Protein AF-A0A850HUB0-F1 (afdb_monomer_lite)

Structure (mmCIF, N/CA/C/O backbone):
data_AF-A0A850HUB0-F1
#
_entry.id   AF-A0A850HUB0-F1
#
loop_
_atom_site.group_PDB
_atom_site.id
_atom_site.type_symbol
_atom_site.label_atom_id
_atom_site.label_alt_id
_atom_site.label_comp_id
_atom_site.label_asym_id
_atom_site.label_entity_id
_atom_site.label_seq_id
_atom_site.pdbx_PDB_ins_code
_atom_site.Cartn_x
_atom_site.Cartn_y
_atom_site.Cartn_z
_atom_site.occupancy
_atom_site.B_iso_or_equiv
_atom_site.auth_seq_id
_atom_site.auth_comp_id
_atom_site.auth_asym_id
_atom_site.auth_atom_id
_atom_site.pdbx_PDB_model_num
ATOM 1 N N . MET A 1 1 ? -3.851 6.125 35.090 1.00 45.19 1 MET A N 1
ATOM 2 C CA . MET A 1 1 ? -4.353 5.506 33.844 1.00 45.19 1 MET A CA 1
ATOM 3 C C . MET A 1 1 ? -3.331 5.799 32.761 1.00 45.19 1 MET A C 1
ATOM 5 O O . MET A 1 1 ? -3.058 6.964 32.510 1.00 45.19 1 MET A O 1
ATOM 9 N N . VAL A 1 2 ? -2.667 4.761 32.254 1.00 40.25 2 VAL A N 1
ATOM 10 C CA . VAL A 1 2 ? -1.482 4.861 31.388 1.00 40.25 2 VAL A CA 1
ATOM 11 C C . VAL A 1 2 ? -1.938 5.150 29.955 1.00 40.25 2 VAL A C 1
ATOM 13 O O . VAL A 1 2 ? -2.644 4.338 29.365 1.00 40.25 2 VAL A O 1
ATOM 16 N N . THR A 1 3 ? -1.583 6.313 29.411 1.00 43.56 3 THR A N 1
ATOM 17 C CA . THR A 1 3 ? -1.735 6.636 27.983 1.00 43.56 3 THR A CA 1
ATOM 18 C C . THR A 1 3 ? -0.394 6.413 27.297 1.00 43.56 3 THR A C 1
ATOM 20 O O . THR A 1 3 ? 0.304 7.350 26.929 1.00 43.56 3 THR A O 1
ATOM 23 N N . ASP A 1 4 ? -0.015 5.145 27.149 1.00 34.62 4 ASP A N 1
ATOM 24 C CA . ASP A 1 4 ? 1.147 4.779 26.343 1.00 34.62 4 ASP A CA 1
ATOM 25 C C . ASP A 1 4 ? 0.730 4.779 24.869 1.00 34.62 4 ASP A C 1
ATOM 27 O O . ASP A 1 4 ? 0.173 3.816 24.334 1.00 34.62 4 ASP A O 1
ATOM 31 N N . ALA A 1 5 ? 0.942 5.919 24.213 1.00 41.00 5 ALA A N 1
ATOM 32 C CA . ALA A 1 5 ? 1.003 5.973 22.764 1.00 41.00 5 ALA A CA 1
ATOM 33 C C . ALA A 1 5 ? 2.147 5.046 22.312 1.00 41.00 5 ALA A C 1
ATOM 35 O O . ALA A 1 5 ? 3.263 5.196 22.815 1.00 41.00 5 ALA A O 1
ATOM 36 N N . PRO A 1 6 ? 1.929 4.097 21.379 1.00 43.38 6 PRO A N 1
ATOM 37 C CA . PRO A 1 6 ? 3.015 3.263 20.891 1.00 43.38 6 PRO A CA 1
ATOM 38 C C . PRO A 1 6 ? 4.025 4.157 20.170 1.00 43.38 6 PRO A C 1
ATOM 40 O O . PRO A 1 6 ? 3.799 4.634 19.058 1.00 43.38 6 PRO A O 1
ATOM 43 N N . THR A 1 7 ? 5.129 4.410 20.863 1.00 44.00 7 THR A N 1
ATOM 44 C CA . THR A 1 7 ? 6.233 5.240 20.409 1.00 44.00 7 THR A CA 1
ATOM 45 C C . THR A 1 7 ? 6.877 4.559 19.208 1.00 44.00 7 THR A C 1
ATOM 47 O O . THR A 1 7 ? 7.439 3.469 19.313 1.00 44.00 7 THR A O 1
ATOM 50 N N . SER A 1 8 ? 6.764 5.215 18.052 1.00 46.22 8 SER A N 1
ATOM 51 C CA . SER A 1 8 ? 7.554 4.959 16.853 1.00 46.22 8 SER A CA 1
ATOM 52 C C . SER A 1 8 ? 9.034 4.884 17.212 1.00 46.22 8 SER A C 1
ATOM 54 O O . SER A 1 8 ? 9.704 5.904 17.336 1.00 46.22 8 SER A O 1
ATOM 56 N N . ILE A 1 9 ? 9.569 3.672 17.312 1.00 46.62 9 ILE A N 1
ATOM 57 C CA . ILE A 1 9 ? 11.008 3.442 17.500 1.00 46.62 9 ILE A CA 1
ATOM 58 C C . ILE A 1 9 ? 11.833 3.780 16.242 1.00 46.62 9 ILE A C 1
ATOM 60 O O . ILE A 1 9 ? 13.057 3.705 16.252 1.00 46.62 9 ILE A O 1
ATOM 64 N N . THR A 1 10 ? 11.197 4.248 15.162 1.00 48.34 10 THR A N 1
ATOM 65 C CA . THR A 1 10 ? 11.853 4.977 14.065 1.00 48.34 10 THR A CA 1
ATOM 66 C C . THR A 1 10 ? 10.828 5.918 13.421 1.00 48.34 10 THR A C 1
ATOM 68 O O . THR A 1 10 ? 10.083 5.525 12.532 1.00 48.34 10 THR A O 1
ATOM 71 N N . GLY A 1 11 ? 10.716 7.153 13.915 1.00 51.81 11 GLY A N 1
ATOM 72 C CA . GLY A 1 11 ? 9.711 8.152 13.509 1.00 51.81 11 GLY A CA 1
ATOM 73 C C . GLY A 1 11 ? 9.864 8.742 12.099 1.00 51.81 11 GLY A C 1
ATOM 74 O O . GLY A 1 11 ? 9.713 9.949 11.936 1.00 51.81 11 GLY A O 1
ATOM 75 N N . LYS A 1 12 ? 10.175 7.930 11.082 1.00 57.81 12 LYS A N 1
ATOM 76 C CA . LYS A 1 12 ? 10.155 8.356 9.676 1.00 57.81 12 LYS A CA 1
ATOM 77 C C . LYS A 1 12 ? 8.911 7.788 8.984 1.00 57.81 12 LYS A C 1
ATOM 79 O O . LYS A 1 12 ? 8.765 6.566 8.972 1.00 57.81 12 LYS A O 1
ATOM 84 N N . PRO A 1 13 ? 8.027 8.631 8.417 1.00 62.00 13 PRO A N 1
ATOM 85 C CA . PRO A 1 13 ? 6.972 8.144 7.534 1.00 62.00 13 PRO A CA 1
ATOM 86 C C . PRO A 1 13 ? 7.632 7.425 6.354 1.00 62.00 13 PRO A C 1
ATOM 88 O O . PRO A 1 13 ? 8.565 7.963 5.751 1.00 62.00 13 PRO A O 1
ATOM 91 N N . MET A 1 14 ? 7.199 6.194 6.082 1.00 71.69 14 MET A N 1
ATOM 92 C CA . MET A 1 14 ? 7.763 5.366 5.018 1.00 71.69 14 MET A CA 1
ATOM 93 C C . MET A 1 14 ? 6.706 5.040 3.971 1.00 71.69 14 MET A C 1
ATOM 95 O O . MET A 1 14 ? 5.523 4.852 4.261 1.00 71.69 14 MET A O 1
ATOM 99 N N . THR A 1 15 ? 7.142 4.959 2.723 1.00 76.69 15 THR A N 1
ATOM 100 C CA . THR A 1 15 ? 6.289 4.536 1.616 1.00 76.69 15 THR A CA 1
ATOM 101 C C . THR A 1 15 ? 5.868 3.080 1.783 1.00 76.69 15 THR A C 1
ATOM 103 O O . THR A 1 15 ? 6.547 2.273 2.420 1.00 76.69 15 THR A O 1
ATOM 106 N N . LEU A 1 16 ? 4.754 2.700 1.151 1.00 74.56 16 LEU A N 1
ATOM 107 C CA . LEU A 1 16 ? 4.304 1.305 1.148 1.00 74.56 16 LEU A CA 1
ATOM 108 C C . LEU A 1 16 ? 5.377 0.358 0.567 1.00 74.56 16 LEU A C 1
ATOM 110 O O . LEU A 1 16 ? 5.474 -0.792 0.982 1.00 74.56 16 LEU A O 1
ATOM 114 N N . ALA A 1 17 ? 6.206 0.852 -0.360 1.00 75.19 17 ALA A N 1
ATOM 115 C CA . ALA A 1 17 ? 7.327 0.105 -0.925 1.00 75.19 17 ALA A CA 1
ATOM 116 C C . ALA A 1 17 ? 8.454 -0.136 0.096 1.00 75.19 17 ALA A C 1
ATOM 118 O O . ALA A 1 17 ? 8.949 -1.256 0.200 1.00 75.19 17 ALA A O 1
ATOM 119 N N . GLU A 1 18 ? 8.824 0.881 0.877 1.00 78.69 18 GLU A N 1
ATOM 120 C CA . GLU A 1 18 ? 9.821 0.757 1.952 1.00 78.69 18 GLU A CA 1
ATOM 121 C C . GLU A 1 18 ? 9.314 -0.140 3.085 1.00 78.69 18 GLU A C 1
ATOM 123 O O . GLU A 1 18 ? 10.052 -0.994 3.571 1.00 78.69 18 GLU A O 1
ATOM 128 N N . TYR A 1 19 ? 8.027 -0.032 3.436 1.00 82.06 19 TYR A N 1
ATOM 129 C CA . TYR A 1 19 ? 7.398 -0.946 4.389 1.00 82.06 19 TYR A CA 1
ATOM 130 C C . TYR A 1 19 ? 7.519 -2.403 3.931 1.00 82.06 19 TYR A C 1
ATOM 132 O O . TYR A 1 19 ? 7.782 -3.278 4.751 1.00 82.06 19 TYR A O 1
ATOM 140 N N . TYR A 1 20 ? 7.379 -2.680 2.631 1.00 82.56 20 TYR A N 1
ATOM 141 C CA . TYR A 1 20 ? 7.479 -4.048 2.113 1.00 82.56 20 TYR A CA 1
ATOM 142 C C . TYR A 1 20 ? 8.904 -4.585 2.169 1.00 82.56 20 TYR A C 1
ATOM 144 O O . TYR A 1 20 ? 9.077 -5.755 2.489 1.00 82.56 20 TYR A O 1
ATOM 152 N N . ALA A 1 21 ? 9.911 -3.745 1.928 1.00 80.50 21 ALA A N 1
ATOM 153 C CA . ALA A 1 21 ? 11.310 -4.151 2.050 1.00 80.50 21 ALA A CA 1
ATOM 154 C C . ALA A 1 21 ? 11.673 -4.581 3.484 1.00 80.50 21 ALA A C 1
ATOM 156 O O . ALA A 1 21 ? 12.494 -5.474 3.665 1.00 80.50 21 ALA A O 1
ATOM 157 N N . VAL A 1 22 ? 11.042 -3.974 4.497 1.00 83.19 22 VAL A N 1
ATOM 158 C CA . VAL A 1 22 ? 11.267 -4.308 5.914 1.00 83.19 22 VAL A CA 1
ATOM 159 C C . VAL A 1 22 ? 10.377 -5.460 6.382 1.00 83.19 22 VAL A C 1
ATOM 161 O O . VAL A 1 22 ? 10.833 -6.342 7.104 1.00 83.19 22 VAL A O 1
ATOM 164 N N . ALA A 1 23 ? 9.098 -5.455 6.005 1.00 80.69 23 ALA A N 1
ATOM 165 C CA . ALA A 1 23 ? 8.120 -6.432 6.482 1.00 80.69 23 ALA A CA 1
ATOM 166 C C . ALA A 1 23 ? 8.182 -7.772 5.733 1.00 80.69 23 ALA A C 1
ATOM 168 O O . ALA A 1 23 ? 7.795 -8.795 6.293 1.00 80.69 23 ALA A O 1
ATOM 169 N N . TYR A 1 24 ? 8.646 -7.763 4.481 1.00 84.44 24 TYR A N 1
ATOM 170 C CA . TYR A 1 24 ? 8.659 -8.919 3.586 1.00 84.44 24 TYR A CA 1
ATOM 171 C C . TYR A 1 24 ? 9.985 -9.024 2.806 1.00 84.44 24 TYR A C 1
ATOM 173 O O . TYR A 1 24 ? 9.962 -9.009 1.573 1.00 84.44 24 TYR A O 1
ATOM 181 N N . PRO A 1 25 ? 11.143 -9.131 3.486 1.00 82.81 25 PRO A N 1
ATOM 182 C CA . PRO A 1 25 ? 12.449 -9.117 2.820 1.00 82.81 25 PRO A CA 1
ATOM 183 C C . PRO A 1 25 ? 12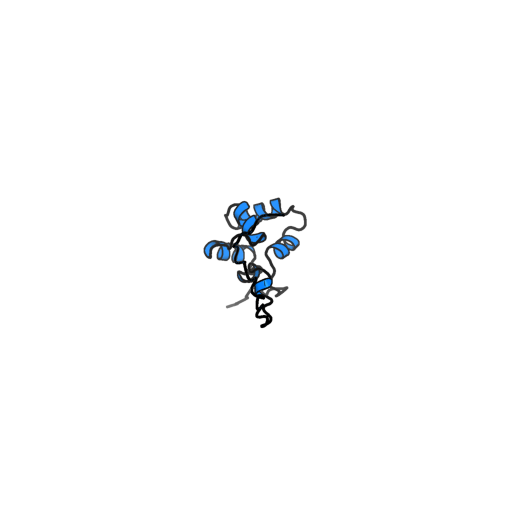.640 -10.297 1.852 1.00 82.81 25 PRO A C 1
ATOM 185 O O . PRO A 1 25 ? 13.216 -10.126 0.781 1.00 82.81 25 PRO A O 1
ATOM 188 N N . ASP A 1 26 ? 12.089 -11.467 2.189 1.00 88.25 26 ASP A N 1
ATOM 189 C CA . ASP A 1 26 ? 12.280 -12.714 1.433 1.00 88.25 26 ASP A CA 1
ATOM 190 C C . ASP A 1 26 ? 11.099 -13.066 0.514 1.00 88.25 26 ASP A C 1
ATOM 192 O O . ASP A 1 26 ? 11.061 -14.135 -0.101 1.00 88.25 26 ASP A O 1
ATOM 196 N N . VAL A 1 27 ? 10.093 -12.191 0.415 1.00 84.62 27 VAL A N 1
ATOM 197 C CA . VAL A 1 27 ? 8.888 -12.457 -0.380 1.00 84.62 27 VAL A CA 1
ATOM 198 C C . VAL A 1 27 ? 8.949 -11.668 -1.677 1.00 84.62 27 VAL A C 1
ATOM 200 O O . VAL A 1 27 ? 9.174 -10.459 -1.692 1.00 84.62 27 VAL A O 1
ATOM 203 N N . SER A 1 28 ? 8.670 -12.339 -2.798 1.00 86.19 28 SER A N 1
ATOM 204 C CA . SER A 1 28 ? 8.524 -11.640 -4.076 1.00 86.19 28 SER A CA 1
ATOM 205 C C . SER A 1 28 ? 7.472 -10.517 -3.971 1.00 86.19 28 SER A C 1
ATOM 207 O O . SER A 1 28 ? 6.466 -10.685 -3.274 1.00 86.19 28 SER A O 1
ATOM 209 N N . PRO A 1 29 ? 7.610 -9.400 -4.713 1.00 80.12 29 PRO A N 1
ATOM 210 C CA . PRO A 1 29 ? 6.673 -8.275 -4.630 1.00 80.12 29 PRO A CA 1
ATOM 211 C C . PRO A 1 29 ? 5.214 -8.687 -4.862 1.00 80.12 29 PRO A C 1
ATOM 213 O O . PRO A 1 29 ? 4.297 -8.140 -4.262 1.00 80.12 29 PRO A O 1
ATOM 216 N N . SER A 1 30 ? 5.003 -9.681 -5.725 1.00 83.31 30 SER A N 1
ATOM 217 C CA . SER A 1 30 ? 3.688 -10.256 -6.001 1.00 83.31 30 SER A CA 1
ATOM 218 C C . SER A 1 30 ? 3.100 -11.021 -4.814 1.00 83.31 30 SER A C 1
ATOM 220 O O . SER A 1 30 ? 1.889 -10.955 -4.614 1.00 83.31 30 SER A O 1
ATOM 222 N N . GLY A 1 31 ? 3.931 -11.743 -4.058 1.00 88.06 31 GLY A N 1
ATOM 223 C CA . GLY A 1 31 ? 3.519 -12.464 -2.852 1.00 88.06 31 GLY A CA 1
ATOM 224 C C . GLY A 1 31 ? 3.279 -11.523 -1.673 1.00 88.06 31 GLY A C 1
ATOM 225 O O . GLY A 1 31 ? 2.283 -11.678 -0.973 1.00 88.06 31 GLY A O 1
ATOM 226 N N . ALA A 1 32 ? 4.120 -10.498 -1.512 1.00 88.06 32 ALA A N 1
ATOM 227 C CA . ALA A 1 32 ? 3.927 -9.454 -0.507 1.00 88.06 32 ALA A CA 1
ATOM 228 C C . ALA A 1 32 ? 2.622 -8.674 -0.754 1.00 88.06 32 ALA A C 1
ATOM 230 O O . ALA A 1 32 ? 1.842 -8.475 0.176 1.00 88.06 32 ALA A O 1
ATOM 231 N N . ASP A 1 33 ? 2.328 -8.324 -2.017 1.00 88.44 33 ASP A N 1
ATOM 232 C CA . ASP A 1 33 ? 1.052 -7.705 -2.405 1.00 88.44 33 ASP A CA 1
ATOM 233 C C . ASP A 1 33 ? -0.144 -8.590 -1.996 1.00 88.44 33 ASP A C 1
ATOM 235 O O . ASP A 1 33 ? -1.151 -8.067 -1.527 1.00 88.44 33 ASP A O 1
ATOM 239 N N . GLN A 1 34 ? -0.047 -9.918 -2.161 1.00 91.88 34 GLN A N 1
ATOM 240 C CA . GLN A 1 34 ? -1.117 -10.854 -1.791 1.00 91.88 34 GLN A CA 1
ATOM 2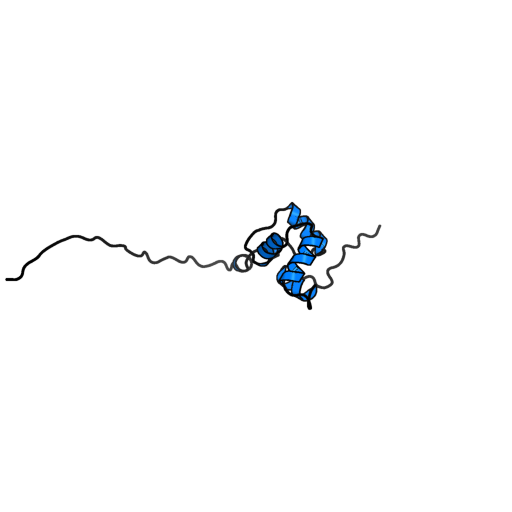41 C C . GLN A 1 34 ? -1.302 -10.928 -0.271 1.00 91.88 34 GLN A C 1
ATOM 243 O O . GLN A 1 34 ? -2.399 -10.677 0.215 1.00 91.88 34 GLN A O 1
ATOM 248 N N . GLN A 1 35 ? -0.230 -11.189 0.481 1.00 89.44 35 GLN A N 1
ATOM 249 C CA . GLN A 1 35 ? -0.291 -11.297 1.943 1.00 89.44 35 GLN A CA 1
ATOM 250 C C . GLN A 1 35 ? -0.805 -10.008 2.592 1.00 89.44 35 GLN A C 1
ATOM 252 O O . GLN A 1 35 ? -1.577 -10.036 3.553 1.00 89.44 35 GLN A O 1
ATOM 257 N N . PHE A 1 36 ? -0.403 -8.857 2.056 1.00 90.00 36 PHE A N 1
ATOM 258 C CA . PHE A 1 36 ? -0.894 -7.576 2.534 1.00 90.00 36 PHE A CA 1
ATOM 259 C C . PHE A 1 36 ? -2.362 -7.345 2.167 1.00 90.00 36 PHE A C 1
ATOM 261 O O . PHE A 1 36 ? -3.119 -6.829 2.989 1.00 90.00 36 PHE A O 1
ATOM 268 N N . ALA A 1 37 ? -2.778 -7.742 0.960 1.00 91.62 37 ALA A N 1
ATOM 269 C CA . ALA A 1 37 ? -4.169 -7.661 0.524 1.00 91.62 37 ALA A CA 1
ATOM 270 C C . ALA A 1 37 ? -5.094 -8.499 1.414 1.00 91.62 37 ALA A C 1
ATOM 272 O O . ALA A 1 37 ? -6.135 -7.994 1.841 1.00 91.62 37 ALA A O 1
ATOM 273 N N . ASP A 1 38 ? -4.667 -9.712 1.770 1.00 92.56 38 ASP A N 1
ATOM 274 C CA . ASP A 1 38 ? -5.382 -10.600 2.690 1.00 92.56 38 ASP A CA 1
ATOM 275 C C . ASP A 1 38 ? -5.517 -9.955 4.079 1.00 92.56 38 ASP A C 1
ATOM 277 O O . ASP A 1 38 ? -6.592 -9.964 4.678 1.00 92.56 38 ASP A O 1
ATOM 281 N N . LYS A 1 39 ? -4.461 -9.281 4.557 1.00 89.25 39 LYS A N 1
ATOM 282 C CA . LYS A 1 39 ? -4.450 -8.584 5.855 1.00 89.25 39 LYS A CA 1
ATOM 283 C C . LYS A 1 39 ? -5.424 -7.403 5.932 1.00 89.25 39 LYS A C 1
ATOM 285 O O . LYS A 1 39 ? -5.988 -7.151 6.994 1.00 89.25 39 LYS A O 1
ATOM 290 N N . ILE A 1 40 ? -5.611 -6.655 4.842 1.00 89.69 40 ILE A N 1
ATOM 291 C CA . ILE A 1 40 ? -6.527 -5.494 4.796 1.00 89.69 40 ILE A CA 1
ATOM 292 C C . ILE A 1 40 ? -7.894 -5.821 4.167 1.00 89.69 40 ILE A C 1
ATOM 294 O O . ILE A 1 40 ? -8.765 -4.946 4.079 1.00 89.69 40 ILE A O 1
ATOM 298 N N . GLY A 1 41 ? -8.100 -7.067 3.734 1.00 91.88 41 GLY A N 1
ATOM 299 C CA . GLY A 1 41 ? -9.339 -7.545 3.127 1.00 91.88 41 GLY A CA 1
ATOM 300 C C . GLY A 1 41 ? -9.680 -6.838 1.814 1.00 91.88 41 GLY A C 1
ATOM 301 O O . GLY A 1 41 ? -10.801 -6.349 1.658 1.00 91.88 41 GLY A O 1
ATOM 302 N N . VAL A 1 42 ? -8.714 -6.722 0.900 1.00 91.94 42 VAL A N 1
ATOM 303 C CA . VAL A 1 42 ? -8.920 -6.200 -0.466 1.00 91.94 42 VAL A CA 1
ATOM 304 C C . VAL A 1 42 ? -8.318 -7.150 -1.498 1.00 91.94 42 VAL A C 1
ATOM 306 O O . VAL A 1 42 ? -7.612 -8.090 -1.156 1.00 91.94 42 VAL A O 1
ATOM 309 N N . ALA A 1 43 ? -8.566 -6.905 -2.783 1.00 93.69 43 ALA A N 1
ATOM 310 C CA . ALA A 1 43 ? -7.945 -7.694 -3.837 1.00 93.69 43 ALA A CA 1
ATOM 311 C C . ALA A 1 43 ? -6.466 -7.312 -4.037 1.00 93.69 43 ALA A C 1
ATOM 313 O O . ALA A 1 43 ? -6.111 -6.129 -4.042 1.00 93.69 43 ALA A O 1
ATOM 314 N N . ARG A 1 44 ? -5.609 -8.304 -4.314 1.00 92.94 44 ARG A N 1
ATOM 315 C CA . ARG A 1 44 ? -4.176 -8.109 -4.614 1.00 92.94 44 ARG A CA 1
ATOM 316 C C . ARG A 1 44 ? -3.923 -7.035 -5.667 1.00 92.94 44 ARG A C 1
ATOM 318 O O . ARG A 1 44 ? -3.052 -6.190 -5.493 1.00 92.94 44 ARG A O 1
ATOM 325 N N . TRP A 1 45 ? -4.700 -7.032 -6.751 1.00 92.19 45 TRP A N 1
ATOM 326 C CA . TRP A 1 45 ? -4.522 -6.056 -7.829 1.00 92.19 45 TRP A CA 1
ATOM 327 C C . TRP A 1 45 ? -4.744 -4.615 -7.355 1.00 92.19 45 TRP A C 1
ATOM 329 O O . TRP A 1 45 ? -4.119 -3.699 -7.891 1.00 92.19 45 TRP A O 1
ATOM 339 N N . SER A 1 46 ? -5.602 -4.398 -6.354 1.00 90.62 46 SER A N 1
ATOM 340 C CA . SER A 1 46 ? -5.815 -3.080 -5.756 1.00 90.62 46 SER A CA 1
ATOM 341 C C . SER A 1 46 ? -4.556 -2.635 -5.016 1.00 90.62 46 SER A C 1
ATOM 343 O O . SER A 1 46 ? -4.069 -1.537 -5.267 1.00 90.62 46 SER A O 1
ATOM 345 N N . VAL A 1 47 ? -3.960 -3.522 -4.212 1.00 89.25 47 VAL A N 1
ATOM 346 C CA . VAL A 1 47 ? -2.689 -3.271 -3.511 1.00 89.25 47 VAL A CA 1
ATOM 347 C C . VAL A 1 47 ? -1.556 -2.967 -4.484 1.00 89.25 47 VAL A C 1
ATOM 349 O O . VAL A 1 47 ? -0.847 -1.976 -4.311 1.00 89.25 47 VAL A O 1
ATOM 352 N N . THR A 1 48 ? -1.430 -3.741 -5.563 1.00 90.00 48 THR A N 1
ATOM 353 C CA . THR A 1 48 ? -0.429 -3.474 -6.604 1.00 90.00 48 THR A CA 1
ATOM 354 C C . THR A 1 48 ? -0.621 -2.088 -7.233 1.00 90.00 48 THR A C 1
ATOM 356 O O . THR A 1 48 ? 0.365 -1.399 -7.500 1.00 90.00 48 THR A O 1
ATOM 359 N N . ARG A 1 49 ? -1.867 -1.646 -7.471 1.00 88.81 49 ARG A N 1
ATOM 360 C CA . ARG A 1 49 ? -2.149 -0.294 -7.993 1.00 88.81 49 ARG A CA 1
ATOM 361 C C . ARG A 1 49 ? -1.802 0.793 -6.984 1.00 88.81 49 ARG A C 1
ATOM 363 O O . ARG A 1 49 ? -1.268 1.816 -7.402 1.00 88.81 49 ARG A O 1
ATOM 370 N N . TYR A 1 50 ? -2.055 0.560 -5.699 1.00 87.06 50 TYR A N 1
ATOM 371 C CA . TYR A 1 50 ? -1.676 1.482 -4.631 1.00 87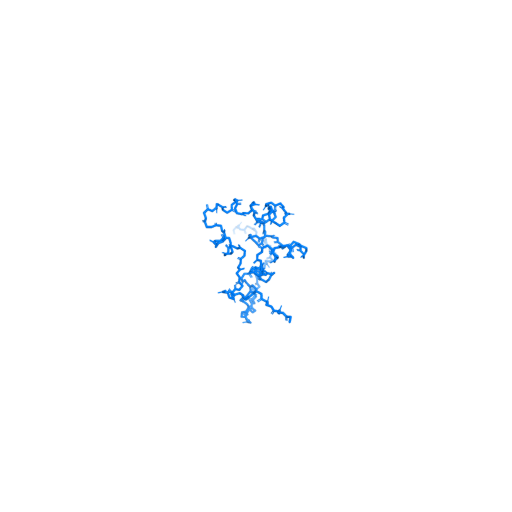.06 50 TYR A CA 1
ATOM 372 C C . TYR A 1 50 ? -0.152 1.640 -4.570 1.00 87.06 50 TYR A C 1
ATOM 374 O O . TYR A 1 50 ? 0.383 2.731 -4.747 1.00 87.06 50 TYR A O 1
ATOM 382 N N . ARG A 1 51 ? 0.583 0.526 -4.484 1.00 85.31 51 ARG A N 1
ATOM 383 C CA . ARG A 1 51 ? 2.055 0.520 -4.454 1.00 85.31 51 ARG A CA 1
ATOM 384 C C . ARG A 1 51 ? 2.692 1.202 -5.667 1.00 85.31 51 ARG A C 1
ATOM 386 O O . ARG A 1 51 ? 3.736 1.831 -5.540 1.00 85.31 51 ARG A O 1
ATOM 393 N N . LYS A 1 52 ? 2.079 1.070 -6.846 1.00 84.75 52 LYS A N 1
ATOM 394 C CA . LYS A 1 52 ? 2.536 1.711 -8.091 1.00 84.75 52 LYS A CA 1
ATOM 395 C C . LYS A 1 52 ? 2.002 3.134 -8.288 1.00 84.75 52 LYS A C 1
ATOM 397 O O . LYS A 1 52 ? 2.206 3.690 -9.363 1.00 84.75 52 LYS A O 1
ATOM 402 N N . PHE A 1 53 ? 1.308 3.709 -7.305 1.00 82.38 53 PHE A N 1
ATOM 403 C CA . PHE A 1 53 ? 0.696 5.041 -7.386 1.00 82.38 53 PHE A CA 1
ATOM 404 C C . PHE A 1 53 ? -0.297 5.204 -8.555 1.00 82.38 53 PHE A C 1
ATOM 406 O O . PHE A 1 53 ? -0.556 6.311 -9.015 1.00 82.38 53 PHE A O 1
ATOM 413 N N . LEU A 1 54 ? -0.872 4.100 -9.044 1.00 86.06 54 LEU A N 1
ATOM 414 C CA . LEU A 1 54 ? -1.824 4.088 -10.163 1.00 86.06 54 LEU A CA 1
ATOM 415 C C . LEU A 1 54 ? -3.258 4.375 -9.715 1.00 86.06 54 LEU A C 1
ATOM 417 O O . LEU A 1 54 ? -4.106 4.733 -10.529 1.00 86.06 54 LEU A O 1
ATOM 421 N N . HIS A 1 55 ? -3.556 4.158 -8.438 1.00 85.88 55 HIS A N 1
ATOM 422 C CA . HIS A 1 55 ? -4.867 4.420 -7.864 1.00 85.88 55 HIS A CA 1
ATOM 423 C C . HIS A 1 55 ? -4.712 4.871 -6.419 1.00 85.88 55 HIS A C 1
ATOM 425 O O . HIS A 1 55 ? -3.808 4.396 -5.743 1.00 85.88 55 HIS A O 1
ATOM 431 N N . TYR A 1 56 ? -5.584 5.759 -5.948 1.00 85.44 56 TYR A N 1
ATOM 432 C CA . TYR A 1 56 ? -5.578 6.192 -4.555 1.00 85.44 56 TYR A CA 1
ATOM 433 C C . TYR A 1 56 ? -6.561 5.333 -3.743 1.00 85.44 56 TYR A C 1
ATOM 435 O O . TYR A 1 56 ? -7.687 5.131 -4.205 1.00 85.44 56 TYR A O 1
ATOM 443 N N . PRO A 1 57 ? -6.182 4.805 -2.566 1.00 86.62 57 PRO A N 1
ATOM 444 C CA . PRO A 1 57 ? -7.092 4.029 -1.733 1.00 86.62 57 PRO A CA 1
ATOM 445 C C . PRO A 1 57 ? -8.287 4.863 -1.271 1.00 86.62 57 PRO A C 1
ATOM 447 O O . PRO A 1 57 ? -8.167 6.058 -1.000 1.00 86.62 57 PRO A O 1
ATOM 450 N N . THR A 1 58 ? -9.445 4.223 -1.114 1.00 89.12 58 THR A N 1
ATOM 451 C CA . THR A 1 58 ? -10.592 4.876 -0.472 1.00 89.12 58 THR A CA 1
ATOM 452 C C . THR A 1 58 ? -10.298 5.138 1.013 1.00 89.12 58 THR A C 1
ATOM 454 O O . THR A 1 58 ? -9.490 4.419 1.609 1.00 89.12 58 THR A O 1
ATOM 457 N N . PRO A 1 59 ? -10.973 6.106 1.666 1.00 88.69 59 PRO A N 1
ATOM 458 C CA . PRO A 1 59 ? -10.754 6.406 3.086 1.00 88.69 59 PRO A CA 1
ATOM 459 C C . PRO A 1 59 ? -10.890 5.179 4.002 1.00 88.69 59 PRO A C 1
ATOM 461 O O . PRO A 1 59 ? -10.105 4.991 4.930 1.00 88.69 59 PRO A O 1
ATOM 464 N N . THR A 1 60 ? -11.840 4.289 3.698 1.00 90.56 60 THR A N 1
ATOM 465 C CA . THR A 1 60 ? -12.036 3.026 4.422 1.00 90.56 60 THR A CA 1
ATOM 466 C C . THR A 1 60 ? -10.836 2.093 4.280 1.00 90.56 60 THR A C 1
ATOM 468 O O . THR A 1 60 ? -10.386 1.512 5.265 1.00 90.56 60 THR A O 1
ATOM 471 N N . VAL A 1 61 ? -10.292 1.954 3.068 1.00 89.56 61 VAL A N 1
ATOM 472 C CA . VAL A 1 61 ? -9.093 1.139 2.827 1.00 89.56 61 VAL A CA 1
ATOM 473 C C . VAL A 1 61 ? -7.881 1.776 3.505 1.00 89.56 61 VAL A C 1
ATOM 475 O O . VAL A 1 61 ? -7.070 1.058 4.085 1.00 89.56 61 VAL A O 1
ATOM 478 N N . TRP A 1 62 ? -7.797 3.108 3.537 1.00 88.44 62 TRP A N 1
AT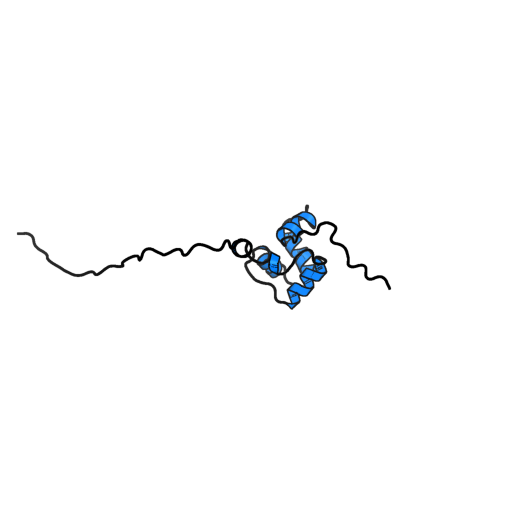OM 479 C CA . TRP A 1 62 ? -6.733 3.801 4.257 1.00 88.44 62 TRP A CA 1
ATOM 480 C C . TRP A 1 62 ? -6.735 3.524 5.750 1.00 88.44 62 TRP A C 1
ATOM 482 O O . TRP A 1 62 ? -5.677 3.249 6.313 1.00 88.44 62 TRP A O 1
ATOM 492 N N . ALA A 1 63 ? -7.904 3.543 6.389 1.00 88.25 63 ALA A N 1
ATOM 493 C CA . ALA A 1 63 ? -8.021 3.197 7.802 1.00 88.25 63 ALA A CA 1
ATOM 494 C C . ALA A 1 63 ? -7.496 1.777 8.077 1.00 88.25 63 ALA A C 1
ATOM 496 O O . ALA A 1 63 ? -6.764 1.562 9.044 1.00 88.25 63 ALA A O 1
ATOM 497 N N . ARG A 1 64 ? -7.796 0.822 7.185 1.00 90.31 64 ARG A N 1
ATOM 498 C CA . ARG A 1 64 ? -7.303 -0.560 7.290 1.00 90.31 64 ARG A CA 1
ATOM 499 C C . ARG A 1 64 ? -5.800 -0.663 7.080 1.00 90.31 64 ARG A C 1
ATOM 501 O O . ARG A 1 64 ? -5.141 -1.360 7.843 1.00 90.31 64 ARG A O 1
ATOM 508 N N . ILE A 1 65 ? -5.251 0.044 6.092 1.00 87.81 65 ILE A N 1
ATOM 509 C CA . ILE A 1 65 ? -3.803 0.087 5.860 1.00 87.81 65 ILE A CA 1
ATOM 510 C C . ILE A 1 65 ? -3.101 0.693 7.076 1.00 87.81 65 ILE A C 1
ATOM 512 O O . ILE A 1 65 ? -2.219 0.046 7.631 1.00 87.81 65 ILE A O 1
ATOM 516 N N . LYS A 1 66 ? -3.552 1.858 7.558 1.00 87.31 66 LYS A N 1
ATOM 517 C CA . LYS A 1 66 ? -3.007 2.521 8.751 1.00 87.31 66 LYS A CA 1
ATOM 518 C C . LYS A 1 66 ? -3.015 1.589 9.962 1.00 87.31 66 LYS A C 1
ATOM 520 O O . LYS A 1 66 ? -2.028 1.526 10.689 1.00 87.31 66 LYS A O 1
ATOM 525 N N . HIS A 1 67 ? -4.097 0.840 10.164 1.00 88.31 67 HIS A N 1
ATOM 526 C CA . HIS A 1 67 ? -4.187 -0.154 11.231 1.00 88.31 67 HIS A CA 1
ATOM 527 C C . HIS A 1 67 ? -3.204 -1.320 11.017 1.00 88.31 67 HIS A C 1
ATOM 529 O O . HIS A 1 67 ? -2.448 -1.677 11.920 1.00 88.31 67 HIS A O 1
ATOM 535 N N . ALA A 1 68 ? -3.145 -1.881 9.806 1.00 86.94 68 ALA A N 1
ATOM 536 C CA . ALA A 1 68 ? -2.275 -3.007 9.464 1.00 86.94 68 ALA A CA 1
ATOM 537 C C . ALA A 1 68 ? -0.776 -2.676 9.536 1.00 86.94 68 ALA A C 1
ATOM 539 O O . ALA A 1 68 ? 0.027 -3.563 9.847 1.00 86.94 68 ALA A O 1
ATOM 540 N N . THR A 1 69 ? -0.405 -1.423 9.271 1.00 84.44 69 THR A N 1
ATOM 541 C CA . THR A 1 69 ? 0.968 -0.906 9.339 1.00 84.44 69 THR A CA 1
ATOM 542 C C . THR A 1 69 ? 1.264 -0.197 10.659 1.00 84.44 69 THR A C 1
ATOM 544 O O . THR A 1 69 ? 2.320 0.413 10.778 1.00 84.44 69 THR A O 1
ATOM 547 N N . LYS A 1 70 ? 0.351 -0.219 11.643 1.00 83.19 70 LYS A N 1
ATOM 548 C CA . LYS A 1 70 ? 0.494 0.485 12.935 1.00 83.19 70 LYS A CA 1
ATOM 549 C C . LYS A 1 70 ? 0.840 1.980 12.793 1.00 83.19 70 LYS A C 1
ATOM 551 O O . LYS A 1 70 ? 1.592 2.526 13.588 1.00 83.19 70 LYS A O 1
ATOM 556 N N . GLY A 1 71 ? 0.319 2.641 11.760 1.00 79.50 71 GLY A N 1
ATOM 557 C CA . GLY A 1 71 ? 0.570 4.059 11.482 1.00 79.50 71 GLY A CA 1
ATOM 558 C C . GLY A 1 71 ? 1.888 4.380 10.772 1.00 79.50 71 GLY A C 1
ATOM 559 O O . GLY A 1 71 ? 2.150 5.553 10.538 1.00 79.50 71 GLY A O 1
ATOM 560 N N . LEU A 1 72 ? 2.684 3.375 10.389 1.00 78.44 72 LEU A N 1
ATOM 561 C CA . LEU A 1 72 ? 3.970 3.583 9.705 1.00 78.44 72 LEU A CA 1
ATOM 562 C C . LEU A 1 72 ? 3.839 4.068 8.252 1.00 78.44 72 LEU A C 1
ATOM 564 O O . LEU A 1 72 ? 4.744 4.721 7.742 1.00 78.44 72 LEU A O 1
ATOM 568 N N . VAL A 1 73 ? 2.722 3.735 7.601 1.00 78.88 73 VAL A N 1
ATOM 569 C CA . VAL A 1 73 ? 2.378 4.192 6.252 1.00 78.88 73 VAL A CA 1
ATOM 570 C C . VAL A 1 73 ? 1.182 5.125 6.368 1.00 78.88 73 VAL A C 1
ATOM 572 O O . VAL A 1 73 ? 0.138 4.741 6.910 1.00 78.88 73 VAL A O 1
ATOM 575 N N . THR A 1 74 ? 1.334 6.347 5.868 1.00 75.62 74 THR A N 1
ATOM 576 C CA . THR A 1 74 ? 0.293 7.378 5.894 1.00 75.62 74 THR A CA 1
ATOM 577 C C . THR A 1 74 ? -0.217 7.710 4.495 1.00 75.62 74 THR A C 1
ATOM 579 O O . THR A 1 74 ? 0.369 7.339 3.479 1.00 75.62 74 THR A O 1
ATOM 582 N N . ALA A 1 75 ? -1.347 8.415 4.437 1.00 72.38 75 ALA A N 1
ATOM 583 C CA . ALA A 1 75 ? -1.972 8.837 3.187 1.00 72.38 75 ALA A CA 1
ATOM 584 C C . ALA A 1 75 ? -1.055 9.756 2.350 1.00 72.38 75 ALA A C 1
ATOM 586 O O . ALA A 1 75 ? -1.079 9.700 1.116 1.00 72.38 75 ALA A O 1
ATOM 587 N N . ASP A 1 76 ? -0.210 10.544 3.020 1.00 68.38 76 ASP A N 1
ATOM 588 C CA . ASP A 1 76 ? 0.776 11.437 2.405 1.00 68.38 76 ASP A CA 1
ATOM 589 C C . ASP A 1 76 ? 1.921 10.668 1.731 1.00 68.38 76 ASP A C 1
ATOM 591 O O . ASP A 1 76 ? 2.536 11.149 0.779 1.00 68.38 76 ASP A O 1
ATOM 595 N N . ASP A 1 77 ? 2.184 9.432 2.162 1.00 69.06 77 ASP A N 1
ATOM 596 C CA . ASP A 1 77 ? 3.207 8.558 1.575 1.00 69.06 77 ASP A CA 1
ATOM 597 C C . ASP A 1 77 ? 2.791 7.938 0.247 1.00 69.06 77 ASP A C 1
ATOM 599 O O . ASP A 1 77 ? 3.625 7.420 -0.494 1.00 69.06 77 ASP A O 1
ATOM 603 N N . HIS A 1 78 ? 1.507 8.046 -0.079 1.00 69.88 78 HIS A N 1
ATOM 604 C CA . HIS A 1 78 ? 0.937 7.635 -1.352 1.00 69.88 78 HIS A CA 1
ATOM 605 C C . HIS A 1 78 ? 0.868 8.791 -2.369 1.00 69.88 78 HIS A C 1
ATOM 607 O O . HIS A 1 78 ? 0.287 8.658 -3.449 1.00 69.88 78 HIS A O 1
ATOM 613 N N . LEU A 1 79 ? 1.450 9.948 -2.057 1.00 60.91 79 LEU A N 1
ATOM 614 C CA . LEU A 1 79 ? 1.603 11.031 -3.022 1.00 60.91 79 LEU A CA 1
ATOM 615 C C . LEU A 1 79 ? 2.905 10.829 -3.817 1.00 60.91 79 LEU A C 1
ATOM 617 O O . LEU A 1 79 ? 3.948 10.558 -3.216 1.00 60.91 79 LEU A O 1
ATOM 621 N N . PRO A 1 80 ? 2.889 10.958 -5.160 1.00 57.06 80 PRO A N 1
ATOM 622 C CA . PRO A 1 80 ? 4.113 10.903 -5.954 1.00 57.06 80 PRO A CA 1
ATOM 623 C C . PRO A 1 80 ? 5.088 11.987 -5.472 1.00 57.06 80 PRO A C 1
ATOM 625 O O . PRO A 1 80 ? 4.667 13.094 -5.140 1.00 57.06 80 PRO A O 1
ATOM 628 N N . ALA A 1 81 ? 6.394 11.694 -5.468 1.00 53.53 81 ALA A N 1
ATOM 629 C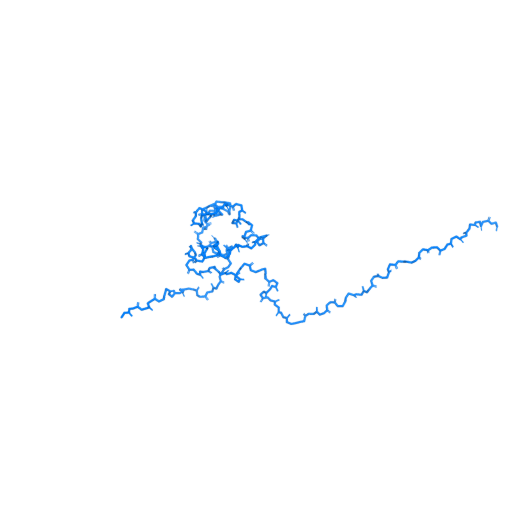 CA . ALA A 1 81 ? 7.439 12.571 -4.917 1.00 53.53 81 ALA A CA 1
ATOM 630 C C . ALA A 1 81 ? 7.420 14.022 -5.454 1.00 53.53 81 ALA A C 1
ATOM 632 O O . ALA A 1 81 ? 7.868 14.934 -4.765 1.00 53.53 81 ALA A O 1
ATOM 633 N N . ILE A 1 82 ? 6.819 14.257 -6.628 1.00 50.56 82 ILE A N 1
ATOM 634 C CA . ILE A 1 82 ? 6.573 15.595 -7.197 1.00 50.56 82 ILE A CA 1
ATOM 635 C C . ILE A 1 82 ? 5.779 16.495 -6.225 1.00 50.56 82 ILE A C 1
ATOM 637 O O . ILE A 1 82 ? 5.992 17.701 -6.194 1.00 50.56 82 ILE A O 1
ATOM 641 N N . ALA A 1 83 ? 4.897 15.929 -5.397 1.00 49.47 83 ALA A N 1
ATOM 642 C CA . ALA A 1 83 ? 4.129 16.677 -4.401 1.00 49.47 83 ALA A CA 1
ATOM 643 C C . ALA A 1 83 ? 4.902 16.933 -3.093 1.00 49.47 83 ALA A C 1
ATOM 645 O O . ALA A 1 83 ? 4.618 17.912 -2.409 1.00 49.47 83 ALA A O 1
ATOM 646 N N . LYS A 1 84 ? 5.884 16.085 -2.750 1.00 47.53 84 LYS A N 1
ATOM 647 C CA . LYS A 1 84 ? 6.717 16.241 -1.542 1.00 47.53 84 LYS A CA 1
ATOM 648 C C . LYS A 1 84 ? 7.889 17.210 -1.755 1.00 47.53 84 LYS A C 1
ATOM 650 O O . LYS A 1 84 ? 8.463 17.709 -0.793 1.00 47.53 84 LYS A O 1
ATOM 655 N N . THR A 1 85 ? 8.210 17.516 -3.011 1.00 43.03 85 THR A N 1
ATOM 656 C CA . THR A 1 85 ? 9.210 18.507 -3.418 1.00 43.03 85 THR A CA 1
ATOM 657 C C . THR A 1 85 ? 8.546 19.528 -4.338 1.00 43.03 85 THR A C 1
ATOM 659 O O . THR A 1 85 ? 8.792 19.547 -5.539 1.00 43.03 85 THR A O 1
ATOM 662 N N . GLN A 1 86 ? 7.684 20.386 -3.788 1.00 43.81 86 GLN A N 1
ATOM 663 C CA . GLN A 1 86 ? 7.477 21.703 -4.388 1.00 43.81 86 GLN A CA 1
ATOM 664 C C . GLN A 1 86 ? 8.519 22.650 -3.786 1.00 43.81 86 GLN A C 1
ATOM 666 O O . GLN A 1 86 ? 8.268 23.226 -2.727 1.00 43.81 86 GLN A O 1
ATOM 671 N N . PRO A 1 87 ? 9.680 22.881 -4.424 1.00 42.28 87 PRO A N 1
ATOM 672 C CA . PRO A 1 87 ? 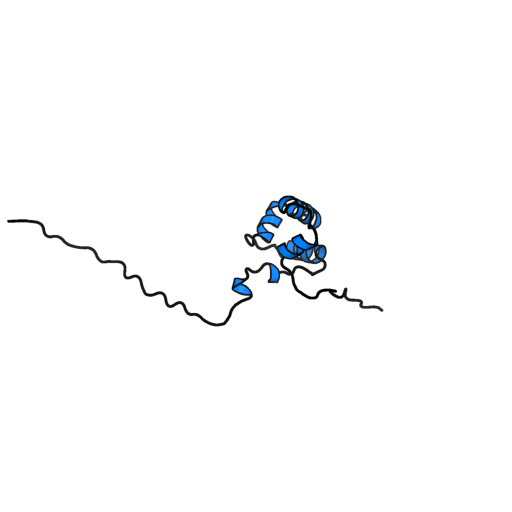10.172 24.236 -4.401 1.00 42.28 87 PRO A CA 1
ATOM 673 C C . PRO A 1 87 ? 9.102 25.063 -5.121 1.00 42.28 87 PRO A C 1
ATOM 675 O O . PRO A 1 87 ? 8.643 24.718 -6.215 1.00 42.28 87 PRO A O 1
ATOM 678 N N . ALA A 1 88 ? 8.680 26.162 -4.504 1.00 51.84 88 ALA A N 1
ATOM 679 C CA . ALA A 1 88 ? 8.191 27.278 -5.291 1.00 51.84 88 ALA A CA 1
ATOM 680 C C . ALA A 1 88 ? 9.152 27.475 -6.484 1.00 51.84 88 ALA A C 1
ATOM 682 O O . ALA A 1 88 ? 10.358 27.322 -6.318 1.00 51.84 88 ALA A O 1
ATOM 683 N N . MET A 1 89 ? 8.620 27.834 -7.654 1.00 52.00 89 MET A N 1
ATOM 684 C CA . MET A 1 89 ? 9.332 28.093 -8.918 1.00 52.00 89 MET A CA 1
ATOM 685 C C . MET A 1 89 ? 9.411 26.916 -9.904 1.00 52.00 89 MET A C 1
ATOM 687 O O . MET A 1 89 ? 10.275 26.052 -9.849 1.00 52.00 89 MET A O 1
ATOM 691 N N . ALA A 1 90 ? 8.586 26.980 -10.946 1.00 47.06 90 ALA A N 1
ATOM 692 C CA . ALA A 1 90 ? 9.026 27.612 -12.189 1.00 47.06 90 ALA A CA 1
ATOM 693 C C . ALA A 1 90 ? 7.842 27.646 -13.155 1.00 47.06 90 ALA A C 1
ATOM 695 O O . ALA A 1 90 ? 7.413 26.623 -13.692 1.00 47.06 90 ALA A O 1
ATOM 696 N N . ALA A 1 91 ? 7.333 28.851 -13.395 1.00 52.56 91 ALA A N 1
ATOM 697 C CA . ALA A 1 91 ? 6.558 29.157 -14.579 1.00 52.56 91 ALA A CA 1
ATOM 698 C C . ALA A 1 91 ? 7.372 28.730 -15.812 1.00 52.56 91 ALA A C 1
ATOM 700 O O . ALA A 1 91 ? 8.230 29.456 -16.307 1.00 52.56 91 ALA A O 1
ATOM 701 N N . ARG A 1 92 ? 7.123 27.515 -16.307 1.00 51.69 92 ARG A N 1
ATOM 702 C CA . ARG A 1 92 ? 7.504 27.114 -17.658 1.00 51.69 92 ARG A CA 1
ATOM 703 C C . ARG A 1 92 ? 6.597 27.877 -18.616 1.00 51.69 92 ARG A C 1
ATOM 705 O O . ARG A 1 92 ? 5.580 27.359 -19.075 1.00 51.69 92 ARG A O 1
ATOM 712 N N . SER A 1 93 ? 6.975 29.118 -18.903 1.00 51.50 93 SER A N 1
ATOM 713 C CA . SER A 1 93 ? 6.537 29.842 -20.090 1.00 51.50 93 SER A CA 1
ATOM 714 C C . SER A 1 93 ? 6.893 28.986 -21.304 1.00 51.50 93 SER A C 1
ATOM 716 O O . SER A 1 93 ? 8.055 28.881 -21.692 1.00 51.50 93 SER A O 1
ATOM 718 N N . LYS A 1 94 ? 5.902 28.295 -21.871 1.00 58.06 94 LYS A N 1
ATOM 719 C CA . LYS A 1 94 ? 6.053 27.597 -23.151 1.00 58.06 94 LYS A CA 1
ATOM 720 C C . LYS A 1 94 ? 6.322 28.659 -24.230 1.00 58.06 94 LYS A C 1
ATOM 722 O O . LYS A 1 94 ? 5.511 29.579 -24.335 1.00 58.06 94 LYS A O 1
ATOM 727 N N . PRO A 1 95 ? 7.371 28.560 -25.065 1.00 47.84 95 PRO A N 1
ATOM 728 C CA . PRO A 1 95 ? 7.414 29.355 -26.282 1.00 47.84 95 PRO A CA 1
ATOM 729 C C . PRO A 1 95 ? 6.311 28.851 -27.222 1.00 47.84 95 PRO A C 1
ATOM 731 O O . PRO A 1 95 ? 6.188 27.655 -27.491 1.00 47.84 95 PRO A O 1
ATOM 734 N N . ALA A 1 96 ? 5.458 29.772 -27.666 1.00 55.56 96 ALA A N 1
ATOM 735 C CA . ALA A 1 96 ? 4.331 29.496 -28.542 1.00 55.56 96 ALA A CA 1
ATOM 736 C C . ALA A 1 96 ? 4.807 28.914 -29.883 1.00 55.56 96 ALA A C 1
ATOM 738 O O . ALA A 1 96 ? 5.423 29.591 -30.705 1.00 55.56 96 ALA A O 1
ATOM 739 N N . GLN A 1 97 ? 4.476 27.646 -30.116 1.00 52.41 97 GLN A N 1
ATOM 740 C CA . GLN A 1 97 ? 4.638 26.970 -31.395 1.00 52.41 97 GLN A CA 1
ATOM 741 C C . GLN A 1 97 ? 3.611 27.542 -32.385 1.00 52.41 97 GLN A C 1
ATOM 743 O O . GLN A 1 97 ? 2.431 27.184 -32.374 1.00 52.41 97 GLN A O 1
ATOM 748 N N . LYS A 1 98 ? 4.048 28.485 -33.223 1.00 56.09 98 LYS A N 1
ATOM 749 C CA . LYS A 1 98 ? 3.228 29.119 -34.263 1.00 56.09 98 LYS A CA 1
ATOM 750 C C . LYS A 1 98 ? 2.964 28.095 -35.378 1.00 56.09 98 LYS A C 1
ATOM 752 O O . LYS A 1 98 ? 3.809 27.861 -36.237 1.00 56.09 98 LYS A O 1
ATOM 757 N N . ARG A 1 99 ? 1.797 27.440 -35.329 1.00 54.56 99 ARG A N 1
ATOM 758 C CA . ARG A 1 99 ? 1.262 26.604 -36.419 1.00 54.56 99 ARG A CA 1
ATOM 759 C C . ARG A 1 99 ? 0.833 27.498 -37.589 1.00 54.56 99 ARG A C 1
ATOM 761 O O . ARG A 1 99 ? 0.423 28.639 -37.396 1.00 54.56 99 ARG A O 1
ATOM 768 N N . GLY A 1 100 ? 1.011 26.965 -38.795 1.00 49.06 100 GLY A N 1
ATOM 769 C CA . GLY A 1 100 ? 1.127 27.712 -40.044 1.00 49.06 100 GLY A CA 1
ATOM 770 C C . GLY A 1 100 ? -0.139 28.362 -40.604 1.00 49.06 100 GLY A C 1
ATOM 771 O O . GLY A 1 100 ? -1.263 28.111 -40.174 1.00 49.06 100 GLY A O 1
ATOM 772 N N . LYS A 1 101 ? 0.082 29.143 -41.664 1.00 49.25 101 LYS A N 1
ATOM 773 C CA . LYS A 1 101 ? -0.898 29.383 -42.723 1.00 49.25 101 LYS A CA 1
ATOM 774 C C . LYS A 1 101 ? -0.307 28.886 -44.041 1.00 49.25 101 LYS A C 1
ATOM 776 O O . LYS A 1 101 ? 0.768 29.316 -44.445 1.00 49.25 101 LYS A O 1
ATOM 781 N N . ALA A 1 102 ? -1.013 27.946 -44.655 1.00 53.75 102 ALA A N 1
ATOM 782 C CA . ALA A 1 102 ? -0.842 27.536 -46.041 1.00 53.75 102 ALA A CA 1
ATOM 783 C C . ALA A 1 102 ? -1.559 28.519 -46.992 1.00 53.75 102 ALA A C 1
ATOM 785 O O . ALA A 1 102 ? -2.366 29.328 -46.534 1.00 53.75 102 ALA A O 1
ATOM 786 N N . ALA A 1 103 ? -1.315 28.324 -48.297 1.00 51.78 103 ALA A N 1
ATOM 787 C CA . ALA A 1 103 ? -1.836 29.012 -49.494 1.00 51.78 103 ALA A CA 1
ATOM 788 C C . ALA A 1 103 ? -0.866 30.089 -50.040 1.00 51.78 103 ALA A C 1
ATOM 790 O O . ALA A 1 103 ? -0.394 30.924 -49.289 1.00 51.78 103 ALA A O 1
ATOM 791 N N . ALA A 1 104 ? -0.493 30.155 -51.322 1.00 57.06 104 ALA A N 1
ATOM 792 C CA . ALA A 1 104 ? -1.027 29.531 -52.523 1.00 57.06 104 ALA A CA 1
ATOM 793 C C . ALA A 1 104 ? 0.016 29.567 -53.669 1.00 57.06 104 ALA A C 1
ATOM 795 O O . ALA A 1 104 ? 0.719 30.553 -53.842 1.00 57.06 104 ALA A O 1
ATOM 796 N N . LYS A 1 105 ? 0.032 28.510 -54.492 1.00 58.00 105 LYS A N 1
ATOM 797 C CA . LYS A 1 105 ? -0.099 28.570 -55.963 1.00 58.00 105 LYS A CA 1
ATOM 798 C C . LYS A 1 105 ? 0.765 29.608 -56.715 1.00 58.00 105 LYS A C 1
ATOM 800 O O . LYS A 1 105 ? 0.367 30.759 -56.838 1.00 58.00 105 LYS A O 1
ATOM 805 N N . LYS A 1 106 ? 1.785 29.136 -57.443 1.00 58.59 106 LYS A N 1
ATOM 806 C CA . LYS A 1 106 ? 1.865 29.318 -58.907 1.00 58.59 106 LYS A CA 1
ATOM 807 C C . LYS A 1 106 ? 2.873 28.358 -59.545 1.00 58.59 106 LYS A C 1
ATOM 809 O O . LYS A 1 106 ? 3.892 27.995 -58.978 1.00 58.59 106 LYS A O 1
ATOM 814 N N . ARG A 1 107 ? 2.454 27.897 -60.714 1.00 53.66 107 ARG A N 1
ATOM 815 C CA . ARG A 1 107 ? 2.964 26.837 -61.581 1.00 53.66 107 ARG A CA 1
ATOM 816 C C . ARG A 1 107 ? 3.534 27.513 -62.835 1.00 53.66 107 ARG A C 1
ATOM 818 O O . ARG A 1 107 ? 3.038 28.580 -63.185 1.00 53.66 107 ARG A O 1
ATOM 825 N N . ALA A 1 108 ? 4.440 26.805 -63.519 1.00 54.56 108 ALA A N 1
ATOM 826 C CA . ALA A 1 108 ? 5.065 27.099 -64.825 1.00 54.56 108 ALA A CA 1
ATOM 827 C C . ALA A 1 108 ? 6.225 28.111 -64.745 1.00 54.56 108 ALA A C 1
ATOM 829 O O . ALA A 1 108 ? 6.035 29.209 -64.246 1.00 54.56 108 ALA A O 1
ATOM 830 N N . LYS A 1 109 ? 7.478 27.803 -65.111 1.00 53.25 109 LYS A N 1
ATOM 831 C CA . LYS A 1 109 ? 8.041 27.001 -66.221 1.00 53.25 109 LYS A CA 1
ATOM 832 C C . LYS A 1 109 ? 7.597 27.511 -67.592 1.00 53.25 109 LYS A C 1
ATOM 834 O O . LYS A 1 109 ? 6.686 26.948 -68.196 1.00 53.25 109 LYS A O 1
ATOM 839 N N . ARG A 1 110 ? 8.277 28.556 -68.054 1.00 54.22 110 ARG A N 1
ATOM 840 C CA . ARG A 1 110 ? 8.692 28.762 -69.440 1.00 54.22 110 ARG A CA 1
ATOM 841 C C . ARG A 1 110 ? 9.863 29.728 -69.457 1.00 54.22 110 ARG A C 1
ATOM 843 O O . ARG A 1 110 ? 9.806 30.680 -68.653 1.00 54.22 110 ARG A O 1
#

Secondary structure (DSSP, 8-state):
--------TT-----HHHHHHHH-TTS-HHHHHHHHHHHHTS-HHHHHHHHTTSSPPPHHHHHHHHHHTTTSS-GGGGS-HHHH---S----------------------

Sequence (110 aa):
MVTDAPTSITGKPMTLAEYYAVAYPDVSPSGADQQFADKIGVARWSVTRYRKFLHYPTPTVWARIKHATKGLVTADDHLPAIAKTQPAMAARSKPAQKRGKAAAKKRAKR

Radius of gyration: 25.14 Å; chains: 1; bounding box: 24×43×103 Å

Foldseek 3Di:
DDPDDPDDPPPDQAAPVVVCCVVPVPDDPQRSLCVVCVQLVHDSVVSVCQSVLNDQDDPSSQVSNCVSSVNSHHSVSSDPCVVVDDDPDDDPPDDDPDDDDDDDDDDDDD

pLDDT: mean 70.83, std 17.9, range [34.62, 93.69]